Protein AF-A0A3D4Z0P2-F1 (afdb_monomer)

Radius of gyration: 17.83 Å; Cα contacts (8 Å, |Δi|>4): 72; chains: 1; bounding box: 46×31×39 Å

Nearest PDB structures (foldseek):
  6mij-assembly1_A  TM=8.869E-01  e=5.965E-07  Acinetobacter baumannii ATCC 19606 = CIP 70.34 = JCM 6841
  8rdw-assembly1_H  TM=8.930E-01  e=5.564E-07  Psychrobacter urativorans
  4zv4-assembly2_B  TM=8.779E-01  e=2.087E-06  Pseudomonas aeruginosa PAO1
  1xb2-assembly1_A  TM=8.510E-01  e=8.345E-05  Bos taurus
  7o9k-assembly1_t  TM=7.803E-01  e=1.561E-04  Homo sapiens

pLDDT: mean 87.25, std 5.12, range [67.25, 93.94]

Mean predicted aligned error: 6.42 Å

Sequence (83 aa):
NKCDMVDDKELLDLVELEIRELLSKYKFPGDKTPIVKGSALKALEGDAGEMGEGAILKLMEAIDSYIPEPERPIDKPFLMPIE

Foldseek 3Di:
DPLVVPPDPVVVVVVLVVQLVVCVVVVHNSVPQDDFAADDVCQVVVNPDCRHVVSVVVVVVSCVVPPDDDDDPPVDPDDDDDD

Secondary structure (DSSP, 8-state):
--TTS---HHHHHHHHHHHHHHHHHTTS-TTTS------HHHHHTT--STTTHHHHHHHHHHHHHHSPPPPP-TTSPP-----

Solvent-accessible surface area (backbone atoms only — not comparable to full-atom values): 5069 Å² total; per-residue (Å²): 100,54,48,84,81,49,90,54,65,69,61,54,51,50,54,49,51,55,51,27,54,51,32,43,73,73,74,42,64,26,91,75,54,86,81,72,72,17,17,66,65,43,31,73,74,65,36,75,45,69,43,12,40,42,24,52,51,53,44,50,52,48,46,69,73,70,52,75,83,78,84,76,71,79,90,49,82,91,80,78,84,85,131

Structure (mmCIF, N/CA/C/O backbone):
data_AF-A0A3D4Z0P2-F1
#
_entry.id   AF-A0A3D4Z0P2-F1
#
loop_
_atom_site.group_PDB
_atom_site.id
_atom_site.type_symbol
_atom_site.label_atom_id
_atom_site.label_alt_id
_atom_site.label_comp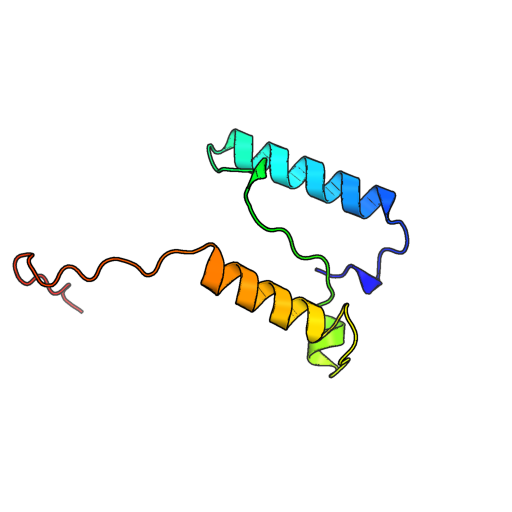_id
_atom_site.label_asym_id
_atom_site.label_entity_id
_atom_site.label_seq_id
_atom_site.pdbx_PDB_ins_code
_atom_site.Cartn_x
_atom_site.Cartn_y
_atom_site.Cartn_z
_atom_site.occupancy
_atom_site.B_iso_or_equiv
_atom_site.auth_seq_id
_atom_site.auth_comp_id
_atom_site.auth_asym_id
_atom_site.auth_atom_id
_atom_site.pdbx_PDB_model_num
ATOM 1 N N . ASN A 1 1 ? -1.230 5.010 7.795 1.00 83.50 1 ASN A N 1
ATOM 2 C CA . ASN A 1 1 ? -0.828 4.553 9.147 1.00 83.50 1 ASN A CA 1
ATOM 3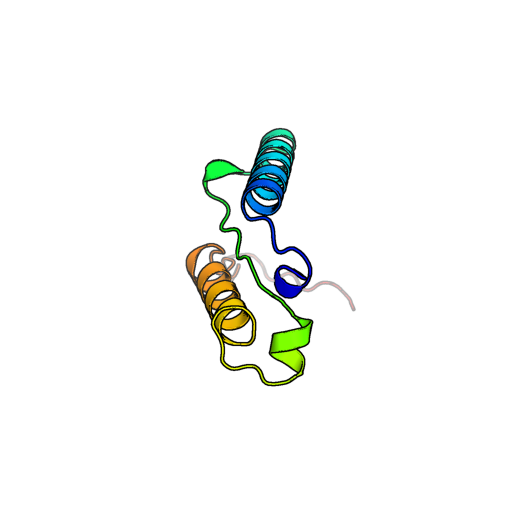 C C . ASN A 1 1 ? -1.450 5.486 10.182 1.00 83.50 1 ASN A C 1
ATOM 5 O O . ASN A 1 1 ? -1.641 6.649 9.851 1.00 83.50 1 ASN A O 1
ATOM 9 N N . LYS A 1 2 ? -1.721 4.997 11.401 1.00 79.06 2 LYS A N 1
ATOM 10 C CA . LYS A 1 2 ? -2.391 5.713 12.507 1.00 79.06 2 LYS A CA 1
ATOM 11 C C . LYS A 1 2 ? -3.814 6.204 12.204 1.00 79.06 2 LYS A C 1
ATOM 13 O O . LYS A 1 2 ? -4.266 7.197 12.767 1.00 79.06 2 LYS A O 1
ATOM 18 N N . CYS A 1 3 ? -4.527 5.523 11.305 1.00 77.75 3 CYS A N 1
ATOM 19 C CA . CYS A 1 3 ? -5.910 5.883 10.967 1.00 77.75 3 CYS A CA 1
ATOM 20 C C . CYS A 1 3 ? -6.895 5.662 12.131 1.00 77.75 3 CYS A C 1
ATOM 22 O O . CYS A 1 3 ? -8.038 6.075 12.044 1.00 77.75 3 CYS A O 1
ATOM 24 N N . ASP A 1 4 ? -6.454 5.035 13.220 1.00 74.25 4 ASP A N 1
ATOM 25 C CA . ASP A 1 4 ? -7.190 4.881 14.472 1.00 74.25 4 ASP A CA 1
ATOM 26 C C . ASP A 1 4 ? -7.192 6.128 15.364 1.00 74.25 4 ASP A C 1
ATOM 28 O O . ASP A 1 4 ? -8.003 6.200 16.280 1.00 74.25 4 ASP A O 1
ATOM 32 N N . MET A 1 5 ? -6.285 7.078 15.122 1.00 75.12 5 MET A N 1
ATOM 33 C CA . MET A 1 5 ? -6.208 8.344 15.861 1.00 75.12 5 MET A CA 1
ATOM 34 C C . MET A 1 5 ? -6.905 9.503 15.134 1.00 75.12 5 MET A C 1
ATOM 36 O O . MET A 1 5 ? -6.897 10.629 15.629 1.00 75.12 5 MET A O 1
ATOM 40 N N . VAL A 1 6 ? -7.442 9.252 13.937 1.00 75.88 6 VAL A N 1
ATOM 41 C CA . VAL A 1 6 ? -8.105 10.250 13.094 1.00 75.88 6 VAL A CA 1
ATOM 42 C C . VAL A 1 6 ? -9.519 9.760 12.814 1.00 75.88 6 VAL A C 1
ATOM 44 O O . VAL A 1 6 ? -9.720 8.876 11.986 1.00 75.88 6 VAL A O 1
ATOM 47 N N . ASP A 1 7 ? -10.490 10.347 13.510 1.00 72.44 7 ASP A N 1
ATOM 48 C CA . ASP A 1 7 ? -11.902 9.961 13.400 1.00 72.44 7 ASP A CA 1
ATOM 49 C C . ASP A 1 7 ? -12.587 10.556 12.157 1.00 72.44 7 ASP A C 1
ATOM 51 O O . ASP A 1 7 ? -13.641 10.081 11.727 1.00 72.44 7 ASP A O 1
ATOM 55 N N . ASP A 1 8 ? -11.987 11.594 11.565 1.00 86.19 8 ASP A N 1
ATOM 56 C CA . ASP A 1 8 ? -12.534 12.294 10.408 1.00 86.19 8 ASP A CA 1
ATOM 57 C C . ASP A 1 8 ? -12.080 11.654 9.088 1.00 86.19 8 ASP A C 1
ATOM 59 O O . ASP A 1 8 ? -10.906 11.698 8.701 1.00 86.19 8 ASP A O 1
ATOM 63 N N . LYS A 1 9 ? -13.047 11.074 8.375 1.00 80.69 9 LYS A N 1
ATOM 64 C CA . LYS A 1 9 ? -12.833 10.470 7.057 1.00 80.69 9 LYS A CA 1
ATOM 65 C C . LYS A 1 9 ? -12.442 11.503 6.001 1.00 80.69 9 LYS A C 1
ATOM 67 O O . LYS A 1 9 ? -11.621 11.178 5.148 1.00 80.69 9 LYS A O 1
ATOM 72 N N . GLU A 1 10 ? -12.956 12.731 6.082 1.00 82.81 10 GLU A N 1
ATOM 73 C CA . GLU A 1 10 ? -12.641 13.785 5.108 1.00 82.81 10 GLU A CA 1
ATOM 74 C C . GLU A 1 10 ? -11.163 14.180 5.189 1.00 82.81 10 GLU A C 1
ATOM 76 O O . GLU A 1 10 ? -10.507 14.392 4.168 1.00 82.81 10 GLU A O 1
ATOM 81 N N . LEU A 1 11 ? -10.598 14.185 6.399 1.00 84.75 11 LEU A N 1
ATOM 82 C CA . LEU A 1 11 ? -9.182 14.476 6.611 1.00 84.75 11 LEU A CA 1
ATOM 83 C C . LEU A 1 11 ? -8.279 13.370 6.042 1.00 84.75 11 LEU A C 1
ATOM 85 O O . LEU A 1 11 ? -7.232 13.655 5.461 1.00 84.75 11 LEU A O 1
ATOM 89 N N . LEU A 1 12 ? -8.691 12.106 6.164 1.00 83.44 12 LEU A N 1
ATOM 90 C CA . LEU A 1 12 ? -7.971 10.970 5.578 1.00 83.44 12 LEU A CA 1
ATOM 91 C C . LEU A 1 12 ? -8.024 10.967 4.045 1.00 83.44 12 LEU A C 1
ATOM 93 O O . LEU A 1 12 ? -7.054 10.554 3.406 1.00 83.44 12 LEU A O 1
ATOM 97 N N . ASP A 1 13 ? -9.135 11.406 3.459 1.00 85.50 13 ASP A N 1
AT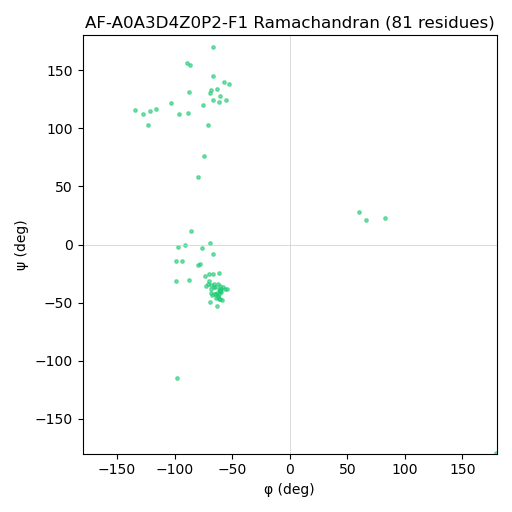OM 98 C CA . ASP A 1 13 ? -9.291 11.523 2.007 1.00 85.50 13 ASP A CA 1
ATOM 99 C C . ASP A 1 13 ? -8.479 12.697 1.442 1.00 85.50 13 ASP A C 1
ATOM 101 O O . ASP A 1 13 ? -7.863 12.563 0.382 1.00 85.50 13 ASP A O 1
ATOM 105 N N . LEU A 1 14 ? -8.377 13.808 2.179 1.00 89.12 14 LEU A N 1
ATOM 106 C CA . LEU A 1 14 ? -7.523 14.937 1.804 1.00 89.12 14 LEU A CA 1
ATOM 107 C C . LEU A 1 14 ? -6.038 14.550 1.785 1.00 89.12 14 LEU A C 1
ATOM 109 O O . LEU A 1 14 ? -5.337 14.826 0.813 1.00 89.12 14 LEU A O 1
ATOM 113 N N . VAL A 1 15 ? -5.568 13.850 2.822 1.00 88.44 15 VAL A N 1
ATOM 114 C CA . VAL A 1 15 ? -4.183 13.349 2.882 1.00 88.44 15 VAL A CA 1
ATOM 115 C C . VAL A 1 15 ? -3.899 12.375 1.736 1.00 88.44 15 VAL A C 1
ATOM 117 O O . VAL A 1 15 ? -2.809 12.385 1.165 1.00 88.44 15 VAL A O 1
ATOM 120 N N . GLU A 1 16 ? -4.870 11.533 1.373 1.00 88.62 16 GLU A N 1
ATOM 121 C CA . GLU A 1 16 ? -4.726 10.635 0.228 1.00 88.62 16 GLU A CA 1
ATOM 122 C C . GLU A 1 16 ? -4.543 11.417 -1.080 1.00 88.62 16 GLU A C 1
ATOM 124 O O . GLU A 1 16 ? -3.642 11.099 -1.859 1.00 88.62 16 GLU A O 1
ATOM 129 N N . LEU A 1 17 ? -5.345 12.460 -1.300 1.00 90.88 17 LEU A N 1
ATOM 130 C CA . LEU A 1 17 ? -5.251 13.316 -2.481 1.00 90.88 17 LEU A CA 1
ATOM 131 C C . LEU A 1 17 ? -3.883 14.008 -2.571 1.00 90.88 17 LEU A C 1
ATOM 133 O O . LEU A 1 17 ? -3.233 13.929 -3.614 1.00 90.88 17 LEU A O 1
ATOM 137 N N . GLU A 1 18 ? -3.390 14.587 -1.473 1.00 90.69 18 GLU A N 1
ATOM 138 C CA . GLU A 1 18 ? -2.062 15.219 -1.426 1.00 90.69 18 GLU A CA 1
ATOM 139 C C . GLU A 1 18 ? -0.928 14.230 -1.759 1.00 90.69 18 GLU A C 1
ATOM 141 O O . GLU A 1 18 ? 0.005 14.556 -2.501 1.00 90.69 18 GLU A O 1
ATOM 146 N N . ILE A 1 19 ? -1.007 12.991 -1.259 1.00 91.44 19 ILE A N 1
ATOM 147 C CA . ILE A 1 19 ? -0.023 11.942 -1.567 1.00 91.44 19 ILE A CA 1
ATOM 148 C C . ILE A 1 19 ? -0.063 11.577 -3.055 1.00 91.44 19 ILE A C 1
ATOM 150 O O . ILE A 1 19 ? 0.992 11.426 -3.681 1.00 91.44 19 ILE A O 1
ATOM 154 N N . ARG A 1 20 ? -1.259 11.449 -3.641 1.00 92.44 20 ARG A N 1
ATOM 155 C CA . ARG A 1 20 ? -1.412 11.148 -5.073 1.00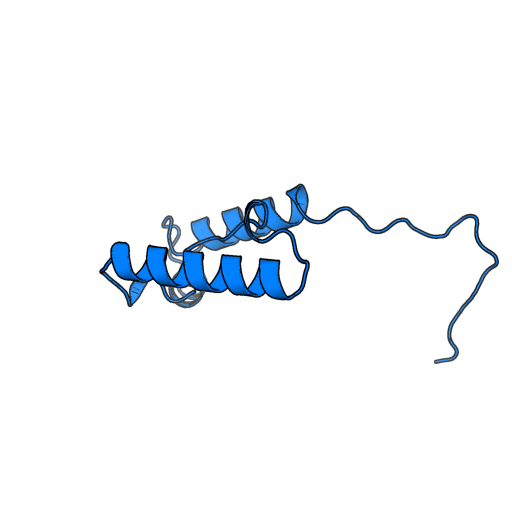 92.44 20 ARG A CA 1
ATOM 156 C C . ARG A 1 20 ? -0.844 12.266 -5.942 1.00 92.44 20 ARG A C 1
ATOM 158 O O . ARG A 1 20 ? -0.121 11.979 -6.897 1.00 92.44 20 ARG A O 1
ATOM 165 N N . GLU A 1 21 ? -1.087 13.522 -5.582 1.00 91.75 21 GLU A N 1
ATOM 166 C CA . GLU A 1 21 ? -0.505 14.676 -6.272 1.00 91.75 21 GLU A CA 1
ATOM 167 C C . GLU A 1 21 ? 1.026 14.688 -6.191 1.00 91.75 21 GLU A C 1
ATOM 169 O O . GLU A 1 21 ? 1.700 14.916 -7.202 1.00 91.75 21 GLU A O 1
ATOM 174 N N . LEU A 1 22 ? 1.600 14.385 -5.021 1.00 93.31 22 LEU A N 1
ATOM 175 C CA . LEU A 1 22 ? 3.050 14.278 -4.857 1.00 93.31 22 LEU A CA 1
ATOM 176 C C . LEU A 1 22 ? 3.644 13.153 -5.712 1.00 93.31 22 LEU A C 1
ATOM 178 O O . LEU A 1 22 ? 4.648 13.374 -6.391 1.00 93.31 22 LEU A O 1
ATOM 182 N N . LEU A 1 23 ? 3.025 11.972 -5.739 1.00 91.94 23 LEU A N 1
ATOM 183 C CA . LEU A 1 23 ? 3.468 10.863 -6.592 1.00 91.94 23 LEU A CA 1
ATOM 184 C C . LEU A 1 23 ? 3.459 11.265 -8.071 1.00 91.94 23 LEU A C 1
ATOM 186 O O . LEU A 1 23 ? 4.471 11.106 -8.760 1.00 91.94 23 LEU A O 1
ATOM 190 N N . SER A 1 24 ? 2.363 11.870 -8.530 1.00 92.00 24 SER A N 1
ATOM 191 C CA . SER A 1 24 ? 2.229 12.376 -9.898 1.00 92.00 24 SER A CA 1
ATOM 192 C C . SER A 1 24 ? 3.280 13.444 -10.224 1.00 92.00 24 SER A C 1
ATOM 194 O O . SER A 1 24 ? 3.886 13.409 -11.298 1.00 92.00 24 SER A O 1
ATOM 196 N N . LYS A 1 25 ? 3.592 14.342 -9.279 1.00 93.94 25 LYS A N 1
ATOM 197 C CA . LYS A 1 25 ? 4.660 15.348 -9.418 1.00 93.94 25 LYS A CA 1
ATOM 198 C C . LYS A 1 25 ? 6.038 14.716 -9.635 1.00 93.94 25 LYS A C 1
ATOM 200 O O . LYS A 1 25 ? 6.826 15.228 -10.432 1.00 93.94 25 LYS A O 1
ATOM 205 N N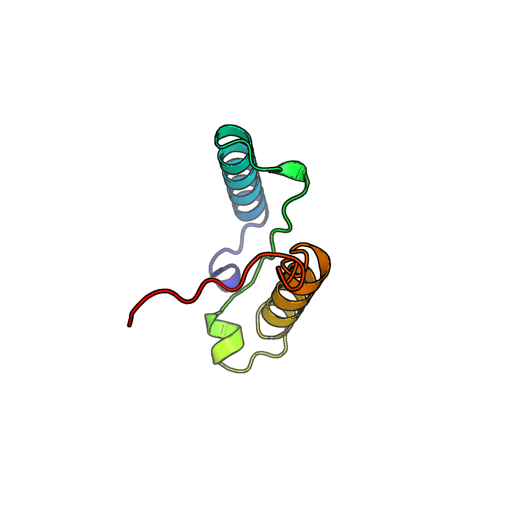 . TYR A 1 26 ? 6.327 13.600 -8.968 1.00 93.31 26 TYR A N 1
ATOM 206 C CA . TYR A 1 26 ? 7.573 12.844 -9.140 1.00 93.31 26 TYR A CA 1
ATOM 207 C C . TYR A 1 26 ? 7.535 11.832 -10.297 1.00 93.31 26 TYR A C 1
ATOM 209 O O . TYR A 1 26 ? 8.466 11.043 -10.440 1.00 93.31 26 TYR A O 1
ATOM 217 N N . LYS A 1 27 ? 6.516 11.893 -11.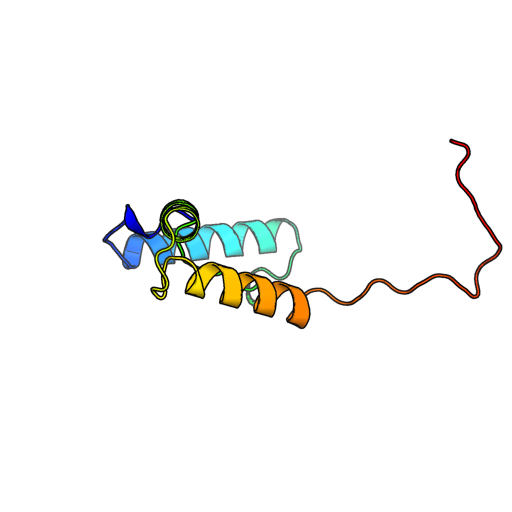169 1.00 90.88 27 LYS A N 1
ATOM 218 C CA . LYS A 1 27 ? 6.315 10.996 -12.323 1.00 90.88 27 LYS A CA 1
ATOM 219 C C . LYS A 1 27 ? 6.021 9.538 -11.946 1.00 90.88 27 LYS A C 1
ATOM 221 O O . LYS A 1 27 ? 6.192 8.646 -12.775 1.00 90.88 27 LYS A O 1
ATOM 226 N N . PHE A 1 28 ? 5.554 9.295 -10.725 1.00 91.56 28 PHE A N 1
ATOM 227 C CA . PHE A 1 28 ? 4.965 8.018 -10.336 1.00 91.56 28 PHE A CA 1
ATOM 228 C C . PHE A 1 28 ? 3.468 7.999 -10.677 1.00 91.56 28 PHE A C 1
ATOM 230 O O . PHE A 1 28 ? 2.837 9.054 -10.754 1.00 91.56 28 PHE A O 1
ATOM 237 N N . PRO A 1 29 ? 2.869 6.816 -10.882 1.00 91.44 29 PRO A N 1
ATOM 238 C CA . PRO A 1 29 ? 1.445 6.691 -11.183 1.00 91.44 29 PRO A CA 1
ATOM 239 C C . PRO A 1 29 ? 0.583 6.934 -9.929 1.00 91.44 29 PRO A C 1
ATOM 241 O O . PRO A 1 29 ? 0.068 5.989 -9.329 1.00 91.44 29 PRO A O 1
ATOM 244 N N . GLY A 1 30 ? 0.418 8.198 -9.525 1.00 86.06 30 GLY A N 1
ATOM 245 C CA . GLY A 1 30 ? -0.334 8.594 -8.327 1.00 86.06 30 GLY A CA 1
ATOM 246 C C . GLY A 1 30 ? -1.766 8.052 -8.292 1.00 86.06 30 GLY A C 1
ATOM 247 O O . GLY A 1 30 ? -2.201 7.560 -7.258 1.00 86.06 30 GLY A O 1
ATOM 248 N N . ASP A 1 31 ? -2.458 8.015 -9.432 1.00 86.38 31 ASP A N 1
ATOM 249 C CA . ASP A 1 31 ? -3.847 7.530 -9.523 1.00 86.38 31 ASP A CA 1
ATOM 250 C C . ASP A 1 31 ? -3.978 6.005 -9.408 1.00 86.38 31 ASP A C 1
ATOM 252 O O . ASP A 1 31 ? -5.011 5.495 -8.984 1.00 86.38 31 ASP A O 1
ATOM 256 N N . LYS A 1 32 ? -2.935 5.259 -9.790 1.00 89.44 32 LYS A N 1
ATOM 257 C CA . LYS A 1 32 ? -2.948 3.784 -9.785 1.00 89.44 32 LYS A CA 1
ATOM 258 C C . LYS A 1 32 ? -2.270 3.186 -8.563 1.00 89.44 32 LYS A C 1
ATOM 260 O O . LYS A 1 32 ? -2.432 1.998 -8.310 1.00 89.44 32 LYS A O 1
ATOM 265 N N . THR A 1 33 ? -1.508 3.990 -7.826 1.00 91.38 33 THR A N 1
ATOM 266 C CA . THR A 1 33 ? -0.785 3.515 -6.650 1.00 91.38 33 THR A CA 1
ATOM 267 C C . THR A 1 33 ? -1.797 3.118 -5.567 1.00 91.38 33 THR A C 1
ATOM 269 O O . THR A 1 33 ? -2.653 3.942 -5.214 1.00 91.38 33 THR A O 1
ATOM 272 N N . PRO A 1 34 ? -1.743 1.873 -5.058 1.00 91.69 34 PRO A N 1
ATOM 273 C CA . PRO A 1 34 ? -2.621 1.425 -3.987 1.00 91.69 34 PRO A CA 1
ATOM 274 C C . PRO A 1 34 ? -2.249 2.128 -2.676 1.00 91.69 34 PRO A C 1
ATOM 276 O O . PRO A 1 34 ? -1.083 2.165 -2.286 1.00 91.69 34 PRO A O 1
ATOM 279 N N . ILE A 1 35 ? -3.247 2.690 -1.990 1.00 89.81 35 ILE A N 1
ATOM 280 C CA . ILE A 1 35 ? -3.085 3.358 -0.693 1.00 89.81 35 ILE A CA 1
ATOM 281 C C . ILE A 1 35 ? -3.988 2.645 0.312 1.00 89.81 35 ILE A C 1
ATOM 283 O O . ILE A 1 35 ? -5.210 2.668 0.184 1.00 89.81 35 ILE A O 1
ATOM 287 N N . VAL A 1 36 ? -3.384 1.997 1.310 1.00 90.25 36 VAL A N 1
ATOM 288 C CA . VAL A 1 36 ? -4.110 1.255 2.351 1.00 90.25 36 VAL A CA 1
ATOM 289 C C . VAL A 1 36 ? -4.141 2.071 3.642 1.00 90.25 36 VAL A C 1
ATOM 291 O O . VAL A 1 36 ? -3.105 2.445 4.200 1.00 90.25 36 VAL A O 1
ATOM 294 N N . LYS A 1 37 ? -5.353 2.356 4.125 1.00 88.56 37 LYS A N 1
ATOM 295 C CA . LYS A 1 37 ? -5.610 3.051 5.393 1.00 88.56 37 LYS A CA 1
ATOM 296 C C . LYS A 1 37 ? -5.666 2.022 6.528 1.00 88.56 37 LYS A C 1
ATOM 298 O O . LYS A 1 37 ? -6.345 1.009 6.413 1.00 88.56 37 LYS A O 1
ATOM 303 N N . GLY A 1 38 ? -4.943 2.274 7.617 1.00 87.69 38 GLY A N 1
ATOM 304 C CA . GLY A 1 38 ? -4.821 1.341 8.740 1.00 87.69 38 GLY A CA 1
ATOM 305 C C . GLY A 1 38 ? -3.923 1.857 9.864 1.00 87.69 38 GLY A C 1
ATOM 306 O O . GLY A 1 38 ? -3.366 2.961 9.782 1.00 87.69 38 GLY A O 1
ATOM 307 N N . SER A 1 39 ? -3.770 1.043 10.904 1.00 88.12 39 SER A N 1
ATOM 308 C CA . SER A 1 39 ? -2.971 1.298 12.100 1.00 88.12 39 SER A CA 1
A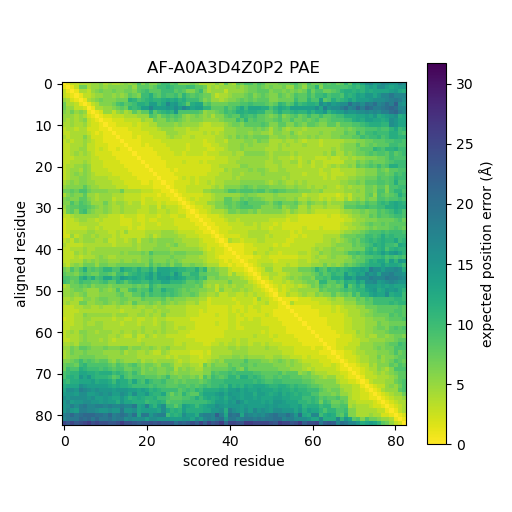TOM 309 C C . SER A 1 39 ? -2.004 0.149 12.374 1.00 88.12 39 SER A C 1
ATOM 311 O O . SER A 1 39 ? -2.393 -0.951 12.760 1.00 88.12 39 SER A O 1
ATOM 313 N N . ALA A 1 40 ? -0.710 0.430 12.221 1.00 87.19 40 ALA A N 1
ATOM 314 C CA . ALA A 1 40 ? 0.341 -0.528 12.544 1.00 87.19 40 ALA A CA 1
ATOM 315 C C . ALA A 1 40 ? 0.425 -0.822 14.053 1.00 87.19 40 ALA A C 1
ATOM 317 O O . ALA A 1 40 ? 0.880 -1.894 14.431 1.00 87.19 40 ALA A O 1
ATOM 318 N N . LEU A 1 41 ? -0.013 0.112 14.909 1.00 85.75 41 LEU A N 1
ATOM 319 C CA . LEU A 1 41 ? -0.033 -0.085 16.359 1.00 85.75 41 LEU A CA 1
ATOM 320 C C . LEU A 1 41 ? -1.089 -1.123 16.741 1.00 85.75 41 LEU A C 1
ATOM 322 O O . LEU A 1 41 ? -0.751 -2.107 17.385 1.00 85.75 41 LEU A O 1
ATOM 326 N N . LYS A 1 42 ? -2.321 -0.973 16.240 1.00 83.69 42 LYS A N 1
ATOM 327 C CA . LYS A 1 42 ? -3.384 -1.965 16.455 1.00 83.69 42 LYS A CA 1
ATOM 328 C C . LYS A 1 42 ? -3.025 -3.335 15.886 1.00 83.69 42 LYS A C 1
ATOM 330 O O . LYS A 1 42 ? -3.269 -4.347 16.530 1.00 83.69 42 LYS A O 1
ATOM 335 N N . ALA A 1 43 ? -2.386 -3.367 14.715 1.00 86.56 43 ALA A N 1
ATOM 336 C CA . ALA A 1 43 ? -1.877 -4.613 14.147 1.00 86.56 43 ALA A CA 1
ATOM 337 C C . ALA A 1 43 ? -0.829 -5.283 15.056 1.00 86.56 43 ALA A C 1
ATOM 339 O O . ALA A 1 43 ? -0.851 -6.496 15.226 1.00 86.56 43 ALA A O 1
ATOM 340 N N . LEU A 1 44 ? 0.069 -4.504 15.670 1.00 86.50 44 LEU A N 1
ATOM 341 C CA . LEU A 1 44 ? 1.073 -5.024 16.604 1.00 86.50 44 LEU A CA 1
ATOM 342 C C . LEU A 1 44 ? 0.458 -5.495 17.932 1.00 86.50 44 LEU A C 1
ATOM 344 O O . LEU A 1 44 ? 0.965 -6.429 18.547 1.00 86.50 44 LEU A O 1
ATOM 348 N N . GLU A 1 45 ? -0.630 -4.861 18.366 1.00 89.12 45 GLU A N 1
ATOM 349 C CA . GLU A 1 45 ? -1.398 -5.237 19.558 1.00 89.12 45 GLU A CA 1
ATOM 350 C C . GLU A 1 45 ? -2.294 -6.475 19.345 1.00 89.12 45 GLU A C 1
ATOM 352 O O . GLU A 1 45 ? -2.912 -6.947 20.299 1.00 89.12 45 GLU A O 1
ATOM 357 N N . GLY A 1 46 ? -2.337 -7.031 18.127 1.00 84.75 46 GLY A N 1
ATOM 358 C CA . GLY A 1 46 ? -3.117 -8.226 17.787 1.00 84.75 46 GLY A CA 1
ATOM 359 C C . GLY A 1 46 ? -4.592 -7.949 17.483 1.00 84.75 46 GLY A C 1
ATOM 360 O O . GLY A 1 46 ? -5.436 -8.835 17.628 1.00 84.75 46 GLY A O 1
ATOM 361 N N . ASP A 1 47 ? -4.938 -6.717 17.100 1.00 87.31 47 ASP A N 1
ATOM 362 C CA . ASP A 1 47 ? -6.282 -6.394 16.622 1.00 87.31 47 ASP A CA 1
ATOM 363 C C . ASP A 1 47 ? -6.507 -7.015 15.235 1.00 87.31 47 ASP A C 1
ATOM 365 O O . ASP A 1 47 ? -6.056 -6.486 14.215 1.00 87.31 47 ASP A O 1
ATOM 369 N N . ALA A 1 48 ? -7.255 -8.119 15.193 1.00 85.50 48 ALA A N 1
ATOM 370 C CA . ALA A 1 48 ? -7.681 -8.789 13.961 1.00 85.50 48 ALA A CA 1
ATOM 371 C C . ALA A 1 48 ? -8.711 -7.982 13.136 1.00 85.50 48 ALA A C 1
ATOM 373 O O . ALA A 1 48 ? -9.195 -8.448 12.101 1.00 85.50 48 ALA A O 1
ATOM 374 N N . GLY A 1 49 ? -9.093 -6.784 13.589 1.00 84.88 49 GLY A N 1
ATOM 375 C CA . GLY A 1 49 ? -10.007 -5.892 12.893 1.00 84.88 49 GLY A CA 1
ATOM 376 C C . GLY A 1 49 ? -9.458 -5.339 11.573 1.00 84.88 49 GLY A C 1
ATOM 377 O O . GLY A 1 49 ? -8.271 -5.423 11.248 1.00 84.88 49 GLY A O 1
ATOM 378 N N . GLU A 1 50 ? -10.342 -4.692 10.806 1.00 80.88 50 GLU A N 1
ATOM 379 C CA . GLU A 1 50 ? -10.013 -4.154 9.477 1.00 80.88 50 GLU A CA 1
ATOM 380 C C . GLU A 1 50 ? -8.912 -3.088 9.481 1.00 80.88 50 GLU A C 1
ATOM 382 O O . GLU A 1 50 ? -8.257 -2.892 8.461 1.00 80.88 50 GLU A O 1
ATOM 387 N N . MET A 1 51 ? -8.716 -2.392 10.605 1.00 79.19 51 MET A N 1
ATOM 388 C CA . MET A 1 51 ? -7.691 -1.358 10.757 1.00 79.19 51 MET A CA 1
ATOM 389 C C . MET A 1 51 ? -6.374 -1.880 11.345 1.00 79.19 51 MET A C 1
ATOM 391 O O . MET A 1 51 ? -5.383 -1.158 11.268 1.00 79.19 51 MET A O 1
ATOM 395 N N . GLY A 1 52 ? -6.355 -3.082 11.925 1.00 83.69 52 GLY A N 1
ATOM 396 C CA . GLY A 1 52 ? -5.166 -3.720 12.492 1.00 83.69 52 GLY A CA 1
ATOM 397 C C . GLY A 1 52 ? -4.550 -4.714 11.509 1.00 83.69 52 GLY A C 1
ATOM 398 O O . GLY A 1 52 ? -4.080 -4.324 10.438 1.00 83.69 52 GLY A O 1
ATOM 399 N N . GLU A 1 53 ? -4.562 -6.002 11.851 1.00 88.38 53 GLU A N 1
ATOM 400 C CA . GLU A 1 53 ? -4.003 -7.082 11.023 1.00 88.38 53 GLU A CA 1
ATOM 401 C C . GLU A 1 53 ? -4.621 -7.119 9.619 1.00 88.38 53 GLU A C 1
ATOM 403 O O . GLU A 1 53 ? -3.905 -7.294 8.632 1.00 88.38 53 GLU A O 1
ATOM 408 N N . GLY A 1 54 ? -5.929 -6.860 9.499 1.00 88.81 54 GLY A N 1
ATOM 409 C CA . GLY A 1 54 ? -6.616 -6.829 8.206 1.00 88.81 54 GLY A CA 1
ATOM 410 C C . GLY A 1 54 ? -6.063 -5.767 7.249 1.00 88.81 54 GLY A C 1
ATOM 411 O O . GLY A 1 54 ? -5.959 -6.011 6.047 1.00 88.81 54 GLY A O 1
ATOM 412 N N . ALA A 1 55 ? -5.646 -4.606 7.762 1.00 89.12 55 ALA A N 1
ATOM 413 C CA . ALA A 1 55 ? -5.010 -3.570 6.948 1.00 89.12 55 ALA A CA 1
ATOM 414 C C . ALA A 1 55 ? -3.597 -3.976 6.502 1.00 89.12 55 ALA A C 1
ATOM 416 O O . ALA A 1 55 ? -3.186 -3.637 5.393 1.00 89.12 55 ALA A O 1
ATOM 417 N N . ILE A 1 56 ? -2.860 -4.720 7.334 1.00 89.94 56 ILE A N 1
ATOM 418 C CA . ILE A 1 56 ? -1.537 -5.247 6.970 1.00 89.94 56 ILE A CA 1
ATOM 419 C C . ILE A 1 56 ? -1.658 -6.320 5.888 1.00 89.94 56 ILE A C 1
ATOM 421 O O . ILE A 1 56 ? -0.895 -6.289 4.926 1.00 89.94 56 ILE A O 1
ATOM 425 N N . LEU A 1 57 ? -2.639 -7.218 5.988 1.00 91.50 57 LEU A N 1
ATOM 426 C CA . LEU A 1 57 ? -2.897 -8.221 4.951 1.00 91.50 57 LEU A CA 1
ATOM 427 C C . LEU A 1 57 ? -3.259 -7.563 3.613 1.00 91.50 57 LEU A C 1
ATOM 429 O O . LEU A 1 57 ? -2.635 -7.872 2.602 1.00 91.50 57 LEU A O 1
ATOM 433 N N . LYS A 1 58 ? -4.164 -6.572 3.619 1.00 90.75 58 LYS A N 1
ATOM 434 C CA . LYS A 1 58 ? -4.496 -5.774 2.421 1.00 90.75 58 LYS A CA 1
ATOM 435 C C . LYS A 1 58 ? -3.266 -5.067 1.835 1.00 90.75 58 LYS A C 1
ATOM 437 O O . LYS A 1 58 ? -3.146 -4.941 0.620 1.00 90.75 58 LYS A O 1
ATOM 442 N N . LEU A 1 59 ? -2.346 -4.597 2.683 1.00 91.25 59 LEU A N 1
ATOM 443 C CA . LEU A 1 59 ? -1.089 -3.993 2.234 1.00 91.25 59 LEU A CA 1
ATOM 444 C C . LEU A 1 59 ? -0.171 -5.022 1.561 1.00 91.25 59 LEU A C 1
ATOM 446 O O . LEU A 1 59 ? 0.400 -4.713 0.518 1.00 91.25 59 LEU A O 1
ATOM 450 N N . MET A 1 60 ? -0.044 -6.226 2.122 1.00 91.62 60 MET A N 1
ATOM 451 C CA . MET A 1 60 ? 0.754 -7.302 1.521 1.00 91.62 60 MET A CA 1
ATOM 452 C C . MET A 1 60 ? 0.167 -7.760 0.182 1.00 91.62 60 MET A C 1
ATOM 454 O O . MET A 1 60 ? 0.896 -7.857 -0.799 1.00 91.62 60 MET A O 1
ATOM 458 N N . GLU A 1 61 ? -1.155 -7.916 0.088 1.00 93.12 61 GLU A N 1
ATOM 459 C CA . GLU A 1 61 ? -1.832 -8.226 -1.180 1.00 93.12 61 GLU A CA 1
ATOM 460 C C . GLU A 1 61 ? -1.603 -7.139 -2.244 1.00 93.12 61 GLU A C 1
ATOM 462 O O . GLU A 1 61 ? -1.395 -7.432 -3.426 1.00 93.12 61 GLU A O 1
ATOM 467 N N . ALA A 1 62 ? -1.617 -5.864 -1.843 1.00 92.56 62 ALA A N 1
ATOM 468 C CA . ALA A 1 62 ? -1.315 -4.756 -2.741 1.00 92.56 62 ALA A CA 1
ATOM 469 C C . ALA A 1 62 ? 0.142 -4.790 -3.228 1.00 92.56 62 ALA A C 1
ATOM 471 O O . ALA A 1 62 ? 0.397 -4.478 -4.387 1.00 92.56 62 ALA A O 1
ATOM 472 N N . ILE A 1 63 ? 1.090 -5.187 -2.375 1.00 90.38 63 ILE A N 1
ATOM 473 C CA . ILE A 1 63 ? 2.494 -5.375 -2.763 1.00 90.38 63 ILE A CA 1
ATOM 474 C C . ILE A 1 63 ? 2.605 -6.490 -3.805 1.00 90.38 63 ILE A C 1
ATOM 476 O O . ILE A 1 63 ? 3.143 -6.243 -4.884 1.00 90.38 63 ILE A O 1
ATOM 480 N N . ASP A 1 64 ? 2.042 -7.663 -3.515 1.00 91.62 64 ASP A N 1
ATOM 481 C CA . ASP A 1 64 ? 2.131 -8.844 -4.381 1.00 91.62 64 ASP A CA 1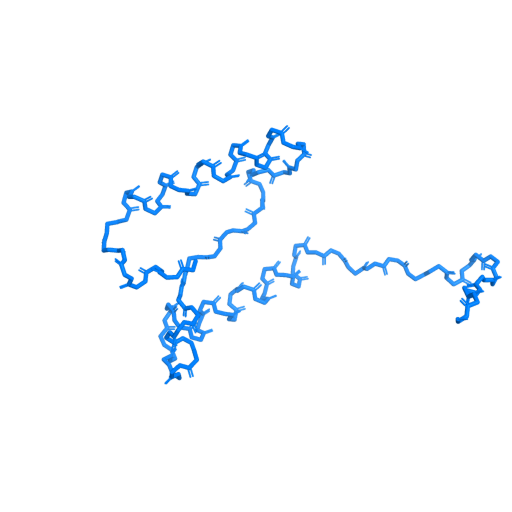
ATOM 482 C C . ASP A 1 64 ? 1.472 -8.624 -5.752 1.00 91.62 64 ASP A C 1
ATOM 484 O O . ASP A 1 64 ? 1.927 -9.152 -6.765 1.00 91.62 64 ASP A O 1
ATOM 488 N N . SER A 1 65 ? 0.394 -7.836 -5.803 1.00 92.94 65 SER A N 1
ATOM 489 C CA . SER A 1 65 ? -0.343 -7.566 -7.044 1.00 92.94 65 SER A CA 1
ATOM 490 C C . SER A 1 65 ? 0.188 -6.379 -7.849 1.00 92.94 65 SER A C 1
ATOM 492 O O . SER A 1 65 ? 0.047 -6.362 -9.074 1.00 92.94 65 SER A O 1
ATOM 494 N N . TYR A 1 66 ? 0.764 -5.369 -7.191 1.00 91.50 66 TYR A N 1
ATOM 495 C CA . TYR A 1 66 ? 1.166 -4.121 -7.843 1.00 91.50 66 TYR A CA 1
ATOM 496 C C . TYR A 1 66 ? 2.655 -4.066 -8.191 1.00 91.50 66 TYR A C 1
ATOM 498 O O . TYR A 1 66 ? 3.030 -3.413 -9.169 1.00 91.50 66 TYR A O 1
ATOM 506 N N . ILE A 1 67 ? 3.513 -4.721 -7.403 1.00 90.56 67 ILE A N 1
ATOM 507 C CA . ILE A 1 67 ? 4.960 -4.719 -7.620 1.00 90.56 67 ILE A CA 1
ATOM 508 C C . ILE A 1 67 ? 5.337 -5.977 -8.414 1.00 90.56 67 ILE A C 1
ATOM 510 O O . ILE A 1 67 ? 5.226 -7.081 -7.886 1.00 90.56 67 ILE A O 1
ATOM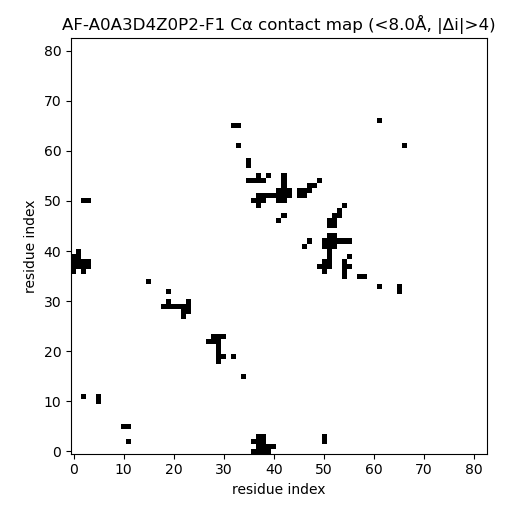 514 N N . PRO A 1 68 ? 5.792 -5.848 -9.675 1.00 91.12 68 PRO A N 1
ATOM 515 C CA . PRO A 1 68 ? 6.186 -7.008 -10.463 1.00 91.12 68 PRO A CA 1
ATOM 516 C C . PRO A 1 68 ? 7.432 -7.672 -9.870 1.00 91.12 68 PRO A C 1
ATOM 518 O O . PRO A 1 68 ? 8.340 -6.987 -9.388 1.00 91.12 68 PRO A O 1
ATOM 521 N N . GLU A 1 69 ? 7.507 -9.003 -9.961 1.00 89.88 69 GLU A N 1
ATOM 522 C CA . GLU A 1 69 ? 8.732 -9.723 -9.608 1.00 89.88 69 GLU A CA 1
ATOM 523 C C . GLU A 1 69 ? 9.874 -9.233 -10.521 1.00 89.88 69 GLU A C 1
ATOM 525 O O . GLU A 1 69 ? 9.709 -9.192 -11.746 1.00 89.88 69 GLU A O 1
ATOM 530 N N . PRO A 1 70 ? 11.026 -8.824 -9.960 1.00 89.12 70 PRO A N 1
ATOM 531 C CA . PRO A 1 70 ? 12.138 -8.348 -10.763 1.00 89.12 70 PRO A CA 1
ATOM 532 C C . PRO A 1 70 ? 12.664 -9.464 -11.669 1.00 89.12 70 PRO A C 1
ATOM 534 O O . PRO A 1 70 ? 12.920 -10.585 -11.225 1.00 89.12 70 PRO A O 1
ATOM 537 N N . GLU A 1 71 ? 12.882 -9.138 -12.943 1.00 88.12 71 GLU A N 1
ATOM 538 C CA . GLU A 1 71 ? 13.448 -10.085 -13.899 1.00 88.12 71 GLU A CA 1
ATOM 539 C C . GLU A 1 71 ? 14.852 -10.516 -13.467 1.00 88.12 71 GLU A C 1
ATOM 541 O O . GLU A 1 71 ? 15.767 -9.700 -13.309 1.00 88.12 71 GLU A O 1
ATOM 546 N N . ARG A 1 72 ? 15.037 -11.827 -13.305 1.00 87.88 72 ARG A N 1
ATOM 547 C CA . ARG A 1 72 ? 16.341 -12.402 -12.976 1.00 87.88 72 ARG A CA 1
ATOM 548 C C . ARG A 1 72 ? 17.208 -12.392 -14.237 1.00 87.88 72 ARG A C 1
ATOM 550 O O . ARG A 1 72 ? 16.836 -13.039 -15.215 1.00 87.88 72 ARG A O 1
ATOM 557 N N . PRO A 1 73 ? 18.371 -11.715 -14.244 1.00 86.75 73 PRO A N 1
ATOM 558 C CA . PRO A 1 73 ? 19.206 -11.588 -15.436 1.00 86.75 73 PRO A CA 1
ATOM 559 C C . PRO A 1 73 ? 20.048 -12.853 -15.690 1.00 86.75 73 PRO A C 1
ATOM 561 O O . PRO A 1 73 ? 21.272 -12.784 -15.732 1.00 86.75 73 PRO A O 1
ATOM 564 N N . ILE A 1 74 ? 19.400 -14.011 -15.849 1.00 89.25 74 ILE A N 1
ATOM 565 C CA . ILE A 1 74 ? 20.062 -15.312 -16.053 1.00 89.25 74 ILE A CA 1
ATOM 566 C C . ILE A 1 74 ? 20.742 -15.434 -17.424 1.00 89.25 74 ILE A C 1
ATOM 568 O O . ILE A 1 74 ? 21.724 -16.157 -17.555 1.00 89.25 74 ILE A O 1
ATOM 572 N N . ASP A 1 75 ? 20.257 -14.683 -18.415 1.00 89.75 75 ASP A N 1
ATOM 573 C CA . ASP A 1 75 ? 20.788 -14.678 -19.784 1.00 89.75 75 ASP A CA 1
ATOM 574 C C . ASP A 1 75 ? 21.888 -13.624 -20.002 1.00 89.75 75 ASP A C 1
ATOM 576 O O . ASP A 1 75 ? 22.420 -13.479 -21.105 1.00 89.75 75 ASP A O 1
ATOM 580 N N . LYS A 1 76 ? 22.227 -12.841 -18.968 1.00 87.19 76 LYS A N 1
ATOM 581 C CA . LYS A 1 76 ? 23.295 -11.837 -19.041 1.00 87.19 76 LYS A CA 1
ATOM 582 C C . LYS A 1 76 ? 24.639 -12.459 -18.643 1.00 87.19 76 LYS A C 1
ATOM 584 O O . LYS A 1 76 ? 24.666 -13.437 -17.898 1.00 87.19 76 LYS A O 1
ATOM 589 N N . PRO A 1 77 ? 25.772 -11.891 -19.099 1.00 89.25 77 PRO A N 1
ATOM 590 C CA . PRO A 1 77 ? 27.083 -12.311 -18.624 1.00 89.25 77 PRO A CA 1
ATOM 591 C C . PRO A 1 77 ? 27.150 -12.276 -17.097 1.00 89.25 77 PRO A C 1
ATOM 593 O O . PRO A 1 77 ? 26.663 -11.329 -16.476 1.00 89.25 77 PRO A O 1
ATOM 596 N N . PHE A 1 78 ? 27.766 -13.300 -16.507 1.00 87.06 78 PHE A N 1
ATOM 597 C CA . PHE A 1 78 ? 27.950 -13.379 -15.063 1.00 87.06 78 PHE A CA 1
ATOM 598 C C . PHE A 1 78 ? 28.664 -12.125 -14.548 1.00 87.06 78 PHE A C 1
ATOM 600 O O . PHE A 1 78 ? 29.756 -11.783 -15.004 1.00 87.06 78 PHE A O 1
ATOM 607 N N . LEU A 1 79 ? 28.033 -11.454 -13.588 1.00 84.69 79 LEU A N 1
ATOM 608 C CA . LEU A 1 79 ? 28.568 -10.282 -12.916 1.00 84.69 79 LEU A CA 1
ATOM 609 C C . LEU A 1 79 ? 28.324 -10.458 -11.419 1.00 84.69 79 LEU A C 1
ATOM 611 O O . LEU A 1 79 ? 27.182 -10.512 -10.971 1.00 84.69 79 LEU A O 1
ATOM 615 N N . MET A 1 80 ? 29.410 -10.560 -10.661 1.00 85.81 80 MET A N 1
ATOM 616 C CA . MET A 1 80 ? 29.401 -10.624 -9.204 1.00 85.81 80 MET A CA 1
ATOM 617 C C . MET A 1 80 ? 30.116 -9.374 -8.683 1.00 85.81 80 MET A C 1
ATOM 619 O O . MET A 1 80 ? 31.295 -9.190 -8.997 1.00 85.81 80 MET A O 1
ATOM 623 N N . PRO A 1 81 ? 29.426 -8.488 -7.945 1.00 85.75 81 PRO A N 1
ATOM 624 C CA . PRO A 1 81 ? 30.080 -7.402 -7.225 1.00 85.75 81 PRO A CA 1
ATOM 625 C C . PRO A 1 81 ? 31.123 -7.974 -6.257 1.00 85.75 81 PRO A C 1
ATOM 627 O O . PRO A 1 81 ? 30.875 -9.003 -5.634 1.00 85.75 81 PRO A O 1
ATOM 630 N N . ILE A 1 82 ? 32.285 -7.329 -6.148 1.00 80.94 82 ILE A N 1
ATOM 631 C CA . ILE A 1 82 ? 33.293 -7.685 -5.139 1.00 80.94 82 ILE A CA 1
ATOM 632 C C . ILE A 1 82 ? 32.727 -7.307 -3.761 1.00 80.94 82 ILE A C 1
ATOM 634 O O . ILE A 1 82 ? 32.188 -6.206 -3.629 1.00 80.94 82 ILE A O 1
ATOM 638 N N . GLU A 1 83 ? 32.822 -8.220 -2.788 1.00 67.25 83 GLU A N 1
ATOM 639 C CA . GLU A 1 83 ? 32.411 -8.006 -1.384 1.00 67.25 83 GLU A CA 1
ATOM 640 C C . GLU A 1 83 ? 33.204 -6.901 -0.673 1.00 67.25 83 GLU A C 1
ATOM 642 O O . GLU A 1 83 ? 34.436 -6.801 -0.893 1.00 67.25 83 GLU A O 1
#